Protein AF-A0A6M8PAX3-F1 (afdb_monomer_lite)

Structure (mmCIF, N/CA/C/O backbone):
data_AF-A0A6M8PAX3-F1
#
_entry.id   AF-A0A6M8PAX3-F1
#
loop_
_atom_site.group_PDB
_atom_site.id
_atom_site.type_symbol
_atom_site.label_atom_id
_atom_site.label_alt_id
_atom_site.label_comp_id
_atom_site.label_asym_id
_atom_site.label_entity_id
_atom_site.label_seq_id
_atom_site.pdbx_PDB_ins_code
_atom_site.Cartn_x
_atom_site.Cartn_y
_atom_site.Cartn_z
_atom_site.occupancy
_atom_site.B_iso_or_equiv
_atom_site.auth_seq_id
_atom_site.auth_comp_id
_atom_site.auth_asym_id
_atom_site.auth_atom_id
_atom_site.pdbx_PDB_model_num
ATOM 1 N N . LEU A 1 1 ? -4.326 -6.962 16.269 1.00 90.56 1 LEU A N 1
ATOM 2 C CA . LEU A 1 1 ? -5.643 -6.428 16.682 1.00 90.56 1 LEU A CA 1
ATOM 3 C C . LEU A 1 1 ? -6.764 -7.402 16.368 1.00 90.56 1 LEU A C 1
ATOM 5 O O . LEU A 1 1 ? -7.254 -7.993 17.308 1.00 90.56 1 LEU A O 1
ATOM 9 N N . ILE A 1 2 ? -7.065 -7.699 15.099 1.00 94.25 2 ILE A N 1
ATOM 10 C CA . ILE A 1 2 ? -8.138 -8.650 14.722 1.00 94.25 2 ILE A CA 1
ATOM 11 C C . ILE A 1 2 ? -8.037 -9.988 15.479 1.00 94.25 2 ILE A C 1
ATOM 13 O O . ILE A 1 2 ? -8.982 -10.429 16.118 1.00 94.25 2 ILE A O 1
ATOM 17 N N . ARG A 1 3 ? -6.854 -10.621 15.465 1.00 94.69 3 ARG A N 1
ATOM 18 C CA . ARG A 1 3 ? -6.620 -11.885 16.189 1.00 94.69 3 ARG A CA 1
ATOM 19 C C . ARG A 1 3 ? -6.623 -11.741 17.713 1.00 94.69 3 ARG A C 1
ATOM 21 O O . ARG A 1 3 ? -6.899 -12.718 18.388 1.00 94.69 3 ARG A O 1
ATOM 28 N N . ALA A 1 4 ? -6.299 -10.558 18.233 1.00 92.06 4 ALA A N 1
ATOM 29 C CA . ALA A 1 4 ? -6.331 -10.296 19.669 1.00 92.06 4 ALA A CA 1
ATOM 30 C C . ALA A 1 4 ? -7.778 -10.116 20.162 1.00 92.06 4 ALA A C 1
ATOM 32 O O . ALA A 1 4 ? -8.111 -10.658 21.207 1.00 92.06 4 ALA A O 1
ATOM 33 N N . GLU A 1 5 ? -8.635 -9.450 19.375 1.00 90.56 5 GLU A N 1
ATOM 34 C CA . GLU A 1 5 ? -10.076 -9.315 19.649 1.00 90.56 5 GLU A CA 1
ATOM 35 C C . GLU A 1 5 ? -10.770 -10.681 19.685 1.00 90.56 5 GLU A C 1
ATOM 37 O O . GLU A 1 5 ? -11.550 -10.971 20.579 1.00 90.56 5 GLU A O 1
ATOM 42 N N . LEU A 1 6 ? -10.433 -11.561 18.739 1.00 93.38 6 LEU A N 1
ATOM 43 C CA . LEU A 1 6 ? -11.037 -12.892 18.615 1.00 93.38 6 LEU A CA 1
ATOM 44 C C . LEU A 1 6 ? -10.369 -13.970 19.488 1.00 93.38 6 LEU A C 1
ATOM 46 O O . LEU A 1 6 ? -10.677 -15.152 19.341 1.00 93.38 6 LEU A O 1
ATOM 50 N N . GLY A 1 7 ? -9.407 -13.599 20.337 1.00 92.88 7 GLY A N 1
ATOM 51 C CA . GLY A 1 7 ? -8.602 -14.558 21.098 1.00 92.88 7 GLY A CA 1
ATOM 52 C C . GLY A 1 7 ? -9.350 -15.225 22.254 1.00 92.88 7 GLY A C 1
ATOM 53 O O . GLY A 1 7 ? -9.068 -16.376 22.571 1.00 92.88 7 GLY A O 1
ATOM 54 N N . ASN A 1 8 ? -10.302 -14.521 22.873 1.00 89.75 8 ASN A N 1
ATOM 55 C CA . ASN A 1 8 ? -11.161 -15.021 23.947 1.00 89.75 8 ASN A CA 1
ATOM 56 C C . ASN A 1 8 ? -12.547 -14.358 23.851 1.00 89.75 8 ASN A C 1
ATOM 58 O O . ASN A 1 8 ? -12.634 -13.244 23.338 1.00 89.75 8 ASN A O 1
ATOM 62 N N . PRO A 1 9 ? -13.620 -14.986 24.364 1.00 83.69 9 PRO A N 1
ATOM 63 C CA . PRO A 1 9 ? -14.931 -14.347 24.442 1.00 83.69 9 PRO A CA 1
ATOM 64 C C . PRO A 1 9 ? -14.892 -13.063 25.286 1.00 83.69 9 PRO A C 1
ATOM 66 O O . PRO A 1 9 ? -14.319 -13.052 26.375 1.00 83.69 9 PRO A O 1
ATOM 69 N N . GLY A 1 10 ? -15.527 -12.000 24.793 1.00 83.94 10 GLY A N 1
ATOM 70 C CA . GLY A 1 10 ? -15.502 -10.656 25.379 1.00 83.94 10 GLY A CA 1
ATOM 71 C C . GLY A 1 10 ? -15.282 -9.597 24.296 1.00 83.94 10 GLY A C 1
ATOM 72 O O . GLY A 1 10 ? -15.174 -9.939 23.124 1.00 83.94 10 GLY A O 1
ATOM 73 N N . GLN A 1 11 ? -15.232 -8.322 24.680 1.00 82.19 11 GLN A N 1
ATOM 74 C CA . GLN A 1 11 ? -14.875 -7.221 23.780 1.00 82.19 11 GLN A CA 1
ATOM 75 C C . GLN A 1 11 ? -13.599 -6.552 24.292 1.00 82.19 11 GLN A C 1
ATOM 77 O O . GLN A 1 11 ? -13.556 -6.112 25.442 1.00 82.19 11 GLN A O 1
ATOM 82 N N . LEU A 1 12 ? -12.564 -6.491 23.452 1.00 85.31 12 LEU A N 1
ATOM 83 C CA . LEU A 1 12 ? -11.288 -5.837 23.764 1.00 85.31 12 LEU A CA 1
ATOM 84 C C . LEU A 1 12 ? -11.224 -4.432 23.139 1.00 85.31 12 LEU A C 1
ATOM 86 O O . LEU A 1 12 ? -10.638 -3.531 23.737 1.00 85.31 12 LEU A O 1
ATOM 90 N N . ILE A 1 13 ? -11.878 -4.222 21.991 1.00 88.88 13 ILE A N 1
ATOM 91 C CA . ILE A 1 13 ? -12.050 -2.915 21.329 1.00 88.88 13 ILE A CA 1
ATOM 92 C C . ILE A 1 13 ? -13.346 -2.216 21.777 1.00 88.88 13 ILE A C 1
ATOM 94 O O . ILE A 1 13 ? -13.361 -0.995 21.903 1.00 88.88 13 ILE A O 1
ATOM 98 N N . GLY A 1 14 ? -14.426 -2.965 22.035 1.00 84.94 14 GLY A N 1
ATOM 99 C CA . GLY A 1 14 ? -15.706 -2.416 22.520 1.00 84.94 14 GLY A CA 1
ATOM 100 C C . GLY A 1 14 ? -16.538 -1.642 21.485 1.00 84.94 14 GLY A C 1
ATOM 101 O O . GLY A 1 14 ? -17.622 -1.173 21.819 1.00 84.94 14 GLY A O 1
ATOM 102 N N . ASP A 1 15 ? -16.056 -1.526 20.244 1.00 92.50 15 ASP A N 1
ATOM 103 C CA . ASP A 1 15 ? -16.735 -0.871 19.121 1.00 92.50 15 ASP A CA 1
ATOM 104 C C . ASP A 1 15 ? -16.607 -1.719 17.840 1.00 92.50 15 ASP A C 1
ATOM 106 O 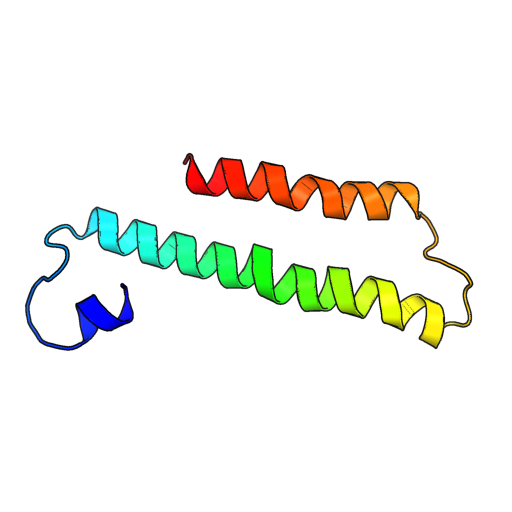O . ASP A 1 15 ? -15.518 -1.896 17.276 1.00 92.50 15 ASP A O 1
ATOM 110 N N . ASP A 1 16 ? -17.746 -2.227 17.367 1.00 91.44 16 ASP A N 1
ATOM 111 C CA . ASP A 1 16 ? -17.842 -3.083 16.183 1.00 91.44 16 ASP A CA 1
ATOM 112 C C . ASP A 1 16 ? -17.514 -2.330 14.881 1.00 91.44 16 ASP A C 1
ATOM 114 O O . ASP A 1 16 ? -17.005 -2.929 13.926 1.00 91.44 16 ASP A O 1
ATOM 118 N N . GLN A 1 17 ? -17.764 -1.018 14.815 1.00 94.75 17 GLN A N 1
ATOM 119 C CA . GLN A 1 17 ? -17.426 -0.212 13.641 1.00 94.75 17 GLN A CA 1
ATOM 120 C C . GLN A 1 17 ? -15.908 -0.122 13.482 1.00 94.75 17 GLN A C 1
ATOM 122 O O . GLN A 1 17 ? -15.389 -0.353 12.388 1.00 94.75 17 GLN A O 1
ATOM 127 N N . ILE A 1 18 ? -15.186 0.143 14.573 1.00 94.56 18 ILE A N 1
ATOM 128 C CA . ILE A 1 18 ? -13.718 0.190 14.570 1.00 94.56 18 ILE A CA 1
ATOM 129 C C . ILE A 1 18 ? -13.140 -1.174 14.181 1.00 94.56 18 ILE A C 1
ATOM 131 O O . ILE A 1 18 ? -12.223 -1.242 13.357 1.00 94.56 18 ILE A O 1
ATOM 135 N N . TYR A 1 19 ? -13.693 -2.268 14.714 1.00 95.12 19 TYR A N 1
ATOM 136 C CA . TYR A 1 19 ? -13.275 -3.617 14.331 1.00 95.12 19 TYR A CA 1
ATOM 137 C C . TYR A 1 19 ? -13.429 -3.858 12.820 1.00 95.12 19 TYR A C 1
ATOM 139 O O . TYR A 1 19 ? -12.474 -4.284 12.162 1.00 95.12 19 TYR A O 1
ATOM 147 N N . ASN A 1 20 ? -14.588 -3.520 12.248 1.00 95.75 20 ASN A N 1
ATOM 148 C CA . ASN A 1 20 ? -14.850 -3.692 10.818 1.00 95.75 20 ASN A CA 1
ATOM 149 C C . ASN A 1 20 ? -13.934 -2.822 9.943 1.00 95.75 20 ASN A C 1
ATOM 151 O O . ASN A 1 20 ? -13.425 -3.307 8.926 1.00 95.75 20 ASN A O 1
ATOM 155 N N . THR A 1 21 ? -13.651 -1.581 10.351 1.00 95.94 21 THR A N 1
ATOM 156 C CA . THR A 1 21 ? -12.684 -0.713 9.661 1.00 95.94 21 THR A CA 1
ATOM 157 C C . THR A 1 21 ? -11.287 -1.335 9.664 1.00 95.94 21 THR A C 1
ATOM 159 O O . THR A 1 21 ? -10.653 -1.419 8.613 1.00 95.94 21 THR A O 1
ATOM 162 N N . ILE A 1 22 ? -10.820 -1.860 10.804 1.00 96.12 22 ILE A N 1
ATOM 163 C CA . ILE A 1 22 ? -9.504 -2.513 10.909 1.00 96.12 22 ILE A CA 1
ATOM 164 C C . ILE A 1 22 ? -9.433 -3.773 10.036 1.00 96.12 22 ILE A C 1
ATOM 166 O O . ILE A 1 22 ? -8.426 -3.990 9.357 1.00 96.12 22 ILE A O 1
ATOM 170 N N . VAL A 1 23 ? -10.475 -4.610 10.036 1.00 97.25 23 VAL A N 1
ATOM 171 C CA . VAL A 1 23 ? -10.538 -5.822 9.197 1.00 97.25 23 VAL A CA 1
ATOM 172 C C . VAL A 1 23 ? -10.471 -5.462 7.716 1.00 97.25 23 VAL A C 1
ATOM 174 O O . VAL A 1 23 ? -9.702 -6.063 6.962 1.00 97.25 23 VAL A O 1
ATOM 177 N N . THR A 1 24 ? -11.231 -4.451 7.312 1.00 97.06 24 THR A N 1
ATOM 178 C CA . THR A 1 24 ? -11.294 -4.005 5.920 1.00 97.06 24 THR A CA 1
ATOM 179 C C . THR A 1 24 ? -9.968 -3.380 5.479 1.00 97.06 24 THR A C 1
ATOM 181 O O . THR A 1 24 ? -9.426 -3.756 4.438 1.00 97.06 24 THR A O 1
ATOM 184 N N . ALA A 1 25 ? -9.377 -2.509 6.303 1.00 97.12 25 ALA A N 1
ATOM 185 C CA . ALA A 1 25 ? -8.063 -1.924 6.046 1.00 97.12 25 ALA A CA 1
ATOM 186 C C . ALA A 1 25 ? -6.966 -2.997 5.965 1.00 97.12 25 ALA A C 1
ATOM 188 O O . ALA A 1 25 ? -6.123 -2.953 5.070 1.00 97.12 25 ALA A O 1
ATOM 189 N N . HIS A 1 26 ? -6.998 -4.007 6.843 1.00 97.75 26 HIS A N 1
ATOM 190 C CA . HIS A 1 26 ? -6.073 -5.138 6.783 1.00 97.75 26 HIS A CA 1
ATOM 191 C C . HIS A 1 26 ? -6.174 -5.880 5.446 1.00 97.75 26 HIS A C 1
ATOM 193 O O . HIS A 1 26 ? -5.150 -6.127 4.810 1.00 97.75 26 HIS A O 1
ATOM 199 N N . ALA A 1 27 ? -7.388 -6.197 4.991 1.00 97.88 27 ALA A N 1
ATOM 200 C CA . ALA A 1 27 ? -7.590 -6.874 3.714 1.00 97.88 27 ALA A CA 1
ATOM 201 C C . ALA A 1 27 ? -7.073 -6.035 2.532 1.00 97.88 27 ALA A C 1
ATOM 203 O O . ALA A 1 27 ? -6.330 -6.552 1.692 1.00 97.88 27 ALA A O 1
ATOM 204 N N . PHE A 1 28 ? -7.400 -4.739 2.494 1.00 98.06 28 PHE A N 1
ATOM 205 C CA . PHE A 1 28 ? -6.931 -3.845 1.434 1.00 98.06 28 PHE A CA 1
ATOM 206 C C . PHE A 1 28 ? -5.407 -3.716 1.412 1.00 98.06 28 PHE A C 1
ATOM 208 O O . PHE A 1 28 ? -4.804 -3.853 0.348 1.00 98.06 28 PHE A O 1
ATOM 215 N N . ILE A 1 29 ? -4.768 -3.528 2.569 1.00 97.88 29 ILE A N 1
ATOM 216 C CA . ILE A 1 29 ? -3.306 -3.432 2.663 1.00 97.88 29 ILE A CA 1
ATOM 217 C C . ILE A 1 29 ? -2.646 -4.734 2.200 1.00 97.88 29 ILE A C 1
ATOM 219 O O . ILE A 1 29 ? -1.732 -4.701 1.375 1.00 97.88 29 ILE A O 1
ATOM 223 N N . MET A 1 30 ? -3.116 -5.891 2.672 1.00 98.19 30 MET A N 1
ATOM 224 C CA . MET A 1 30 ? -2.506 -7.177 2.319 1.00 98.19 30 MET A CA 1
ATOM 225 C C . MET A 1 30 ? -2.604 -7.474 0.819 1.00 98.19 30 MET A C 1
ATOM 227 O O . MET A 1 30 ? -1.636 -7.931 0.216 1.00 98.19 30 MET A O 1
ATOM 231 N N . ILE A 1 31 ? -3.743 -7.196 0.187 1.00 97.44 31 ILE A N 1
ATOM 232 C CA . ILE A 1 31 ? -3.933 -7.506 -1.235 1.00 97.44 31 ILE A CA 1
ATOM 233 C C . ILE A 1 31 ? -3.262 -6.445 -2.116 1.00 97.44 31 ILE A C 1
ATOM 235 O O . ILE A 1 31 ? -2.409 -6.776 -2.945 1.00 97.44 31 ILE A O 1
ATOM 239 N N . PHE A 1 32 ? -3.617 -5.172 -1.927 1.00 97.56 32 PHE A N 1
ATOM 240 C CA . PHE A 1 32 ? -3.240 -4.089 -2.840 1.00 97.56 32 PHE A CA 1
ATOM 241 C C . PHE A 1 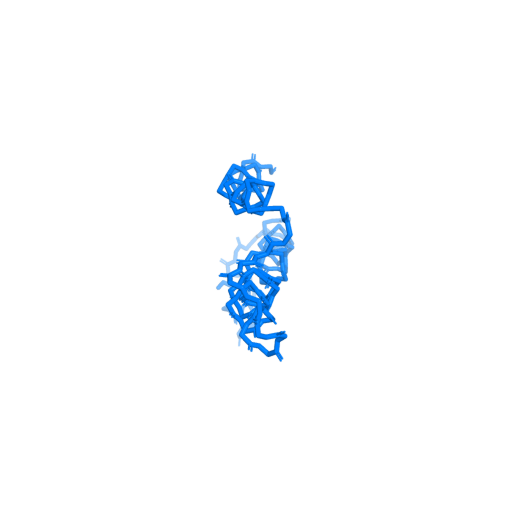32 ? -1.874 -3.475 -2.561 1.00 97.56 32 PHE A C 1
ATOM 243 O O . PHE A 1 32 ? -1.250 -2.976 -3.493 1.00 97.56 32 PHE A O 1
ATOM 250 N N . PHE A 1 33 ? -1.385 -3.544 -1.324 1.00 97.00 33 PHE A N 1
ATOM 251 C CA . PHE A 1 33 ? -0.127 -2.906 -0.929 1.00 97.00 33 PHE A CA 1
ATOM 252 C C . PHE A 1 33 ? 0.981 -3.899 -0.554 1.00 97.00 33 PHE A C 1
ATOM 254 O O . PHE A 1 33 ? 2.131 -3.492 -0.418 1.00 97.00 33 PHE A O 1
ATOM 261 N N . MET A 1 34 ? 0.673 -5.196 -0.448 1.00 96.44 34 MET A N 1
ATOM 262 C CA . MET A 1 34 ? 1.660 -6.240 -0.162 1.00 96.44 34 MET A CA 1
ATOM 263 C C . MET A 1 34 ? 1.737 -7.281 -1.285 1.00 96.44 34 MET A C 1
ATOM 265 O O . MET A 1 34 ? 2.731 -7.308 -2.008 1.00 96.44 34 MET A O 1
ATOM 269 N N . VAL A 1 35 ? 0.694 -8.088 -1.506 1.00 98.12 35 VAL A N 1
ATOM 270 C CA . VAL A 1 35 ? 0.734 -9.182 -2.498 1.00 98.12 35 VAL A CA 1
ATOM 271 C C . VAL A 1 35 ? 0.942 -8.661 -3.922 1.00 98.12 35 VAL A C 1
ATOM 273 O O . VAL A 1 35 ? 1.875 -9.098 -4.598 1.00 98.12 35 VAL A O 1
ATOM 276 N N . MET A 1 36 ? 0.115 -7.721 -4.391 1.00 97.62 36 MET A N 1
ATOM 277 C CA . MET A 1 36 ? 0.239 -7.206 -5.761 1.00 97.62 36 MET A CA 1
ATOM 278 C C . MET A 1 36 ? 1.556 -6.456 -6.011 1.00 97.62 36 MET A C 1
ATOM 280 O O . MET A 1 36 ? 2.222 -6.776 -7.001 1.00 97.62 36 MET A O 1
ATOM 284 N N . PRO A 1 37 ? 2.008 -5.532 -5.141 1.00 96.88 37 PRO A N 1
ATOM 285 C CA . PRO A 1 37 ? 3.282 -4.853 -5.348 1.00 96.88 37 PRO A CA 1
ATOM 286 C C . PRO A 1 37 ? 4.479 -5.794 -5.307 1.00 96.88 37 PRO A C 1
ATOM 288 O O . PRO A 1 37 ? 5.403 -5.599 -6.085 1.00 96.88 37 PRO A O 1
ATOM 291 N N . ILE A 1 38 ? 4.475 -6.835 -4.470 1.00 98.12 38 ILE A N 1
ATOM 292 C CA . ILE A 1 38 ? 5.579 -7.805 -4.435 1.00 98.12 38 ILE A CA 1
ATOM 293 C C . ILE A 1 38 ? 5.594 -8.649 -5.712 1.00 98.12 38 ILE A C 1
ATOM 295 O O . ILE A 1 38 ? 6.629 -8.749 -6.371 1.00 98.12 38 ILE A O 1
ATOM 299 N N . MET A 1 39 ? 4.456 -9.244 -6.079 1.00 97.44 39 MET A N 1
ATOM 300 C CA . MET A 1 39 ? 4.393 -10.195 -7.192 1.00 97.44 39 MET A CA 1
ATOM 301 C C . MET A 1 39 ? 4.504 -9.507 -8.555 1.00 97.44 39 MET A C 1
ATOM 303 O O . MET A 1 39 ? 5.289 -9.931 -9.399 1.00 97.44 39 MET A O 1
ATOM 307 N N . ILE A 1 40 ? 3.737 -8.440 -8.779 1.00 95.94 40 ILE A N 1
ATOM 308 C CA . ILE A 1 40 ? 3.671 -7.751 -10.075 1.00 95.94 40 ILE A CA 1
ATOM 309 C C . ILE A 1 40 ? 4.713 -6.633 -10.126 1.00 95.94 40 ILE A C 1
ATOM 311 O O . ILE A 1 40 ? 5.475 -6.533 -11.085 1.00 95.94 40 ILE A O 1
ATOM 315 N N . GLY A 1 41 ? 4.771 -5.810 -9.079 1.00 94.44 41 GLY A N 1
ATOM 316 C CA . GLY A 1 41 ? 5.675 -4.662 -9.021 1.00 94.44 41 GLY A CA 1
ATOM 317 C C . GLY A 1 41 ? 7.142 -5.048 -8.819 1.00 94.44 41 GLY A C 1
ATOM 318 O O . GLY A 1 41 ? 7.997 -4.524 -9.520 1.00 94.44 41 GLY A O 1
ATOM 319 N N . GLY A 1 42 ? 7.445 -5.953 -7.889 1.00 95.50 42 GLY A N 1
ATOM 320 C CA . GLY A 1 42 ? 8.804 -6.389 -7.572 1.00 95.50 42 GLY A CA 1
ATOM 321 C C . GLY A 1 42 ? 9.284 -7.478 -8.523 1.00 95.50 42 GLY A C 1
ATOM 322 O O . GLY A 1 42 ? 10.125 -7.236 -9.388 1.00 95.50 42 GLY A O 1
ATOM 323 N N . PHE A 1 43 ? 8.728 -8.684 -8.382 1.00 97.62 43 PHE A N 1
ATOM 324 C CA . PHE A 1 43 ? 9.140 -9.833 -9.189 1.00 97.62 43 PHE A CA 1
ATOM 325 C C . PHE A 1 43 ? 8.822 -9.653 -10.672 1.00 97.62 43 PHE A C 1
ATOM 327 O O . PHE A 1 43 ? 9.678 -9.949 -11.498 1.00 97.62 43 PHE A O 1
ATOM 334 N N . GLY A 1 44 ? 7.637 -9.146 -11.020 1.00 96.50 44 GLY A N 1
ATOM 335 C CA . GLY A 1 44 ? 7.254 -8.915 -12.413 1.00 96.50 44 GLY A CA 1
ATOM 336 C C . GLY A 1 44 ? 8.211 -7.966 -13.137 1.00 96.50 44 GLY A C 1
ATOM 337 O O . GLY A 1 44 ? 8.784 -8.346 -14.155 1.00 96.50 44 GLY A O 1
ATOM 338 N N . ASN A 1 45 ? 8.461 -6.772 -12.589 1.00 96.50 45 ASN A N 1
ATOM 339 C CA . ASN A 1 45 ? 9.375 -5.812 -13.222 1.00 96.50 45 ASN A CA 1
ATOM 340 C C . ASN A 1 45 ? 10.829 -6.284 -13.280 1.00 96.50 45 ASN A C 1
ATOM 342 O O . ASN A 1 45 ? 11.558 -5.870 -14.177 1.00 96.50 45 ASN A O 1
ATOM 346 N N . TRP A 1 46 ? 11.262 -7.128 -12.341 1.00 95.94 46 TRP A N 1
ATOM 347 C CA . TRP A 1 46 ? 12.633 -7.624 -12.333 1.00 95.94 46 TRP A CA 1
ATOM 348 C C . TRP A 1 46 ? 12.830 -8.840 -13.243 1.00 95.94 46 TRP A C 1
ATOM 350 O O . TRP A 1 46 ? 13.731 -8.854 -14.077 1.00 95.94 46 TRP A O 1
ATOM 360 N N . LEU A 1 47 ? 11.992 -9.869 -13.099 1.00 97.38 47 LEU A N 1
ATOM 361 C CA . LEU A 1 47 ? 12.198 -11.161 -13.750 1.00 97.38 47 LEU A CA 1
ATOM 362 C C . LEU A 1 47 ? 11.704 -11.188 -15.197 1.00 97.38 47 LEU A C 1
ATOM 364 O O . LEU A 1 47 ? 12.315 -11.870 -16.016 1.00 97.38 47 LEU A O 1
ATOM 368 N N . VAL A 1 48 ? 10.633 -10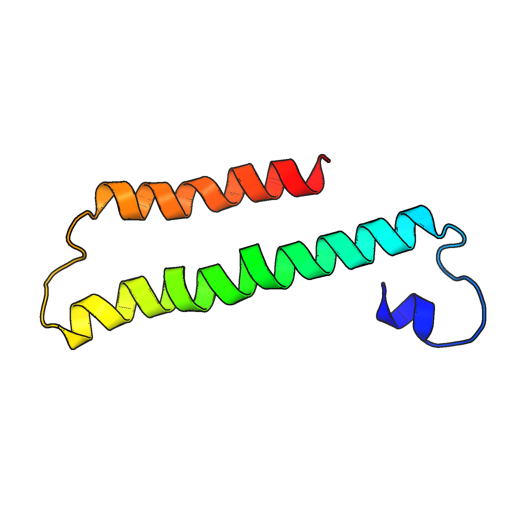.463 -15.541 1.00 96.81 48 VAL A N 1
ATOM 369 C CA . VAL A 1 48 ? 10.045 -10.539 -16.890 1.00 96.81 48 VAL A CA 1
ATOM 370 C C . VAL A 1 48 ? 11.013 -10.051 -17.979 1.00 96.81 48 VAL A C 1
ATOM 372 O O . VAL A 1 48 ? 11.210 -10.801 -18.938 1.00 96.81 48 VAL A O 1
ATOM 375 N N . PRO A 1 49 ? 11.680 -8.881 -17.864 1.00 96.44 49 PRO A N 1
ATOM 376 C CA . PRO A 1 49 ? 12.677 -8.466 -18.856 1.00 96.44 49 PRO A CA 1
ATOM 377 C C . PRO A 1 49 ? 13.822 -9.472 -18.993 1.00 96.44 49 PRO A C 1
ATOM 379 O O . PRO A 1 49 ? 14.218 -9.803 -20.109 1.00 96.44 49 PRO A O 1
ATOM 382 N N . LEU A 1 50 ? 14.292 -10.024 -17.868 1.00 96.50 50 LEU A N 1
ATOM 383 C CA . LEU A 1 50 ? 15.372 -11.011 -17.844 1.00 96.50 50 LEU A CA 1
ATOM 384 C C . LEU A 1 50 ? 14.981 -12.313 -18.552 1.00 96.50 50 LEU A C 1
ATOM 386 O O . LEU A 1 50 ? 15.757 -12.825 -19.355 1.00 96.50 50 LEU A O 1
ATOM 390 N N . MET A 1 51 ? 13.774 -12.827 -18.300 1.00 97.19 51 MET A N 1
ATOM 391 C CA . MET A 1 51 ? 13.252 -14.032 -18.959 1.00 97.19 51 MET A CA 1
ATOM 392 C C . MET A 1 51 ? 13.080 -13.843 -20.473 1.00 97.19 51 MET A C 1
ATOM 394 O O . MET A 1 51 ? 13.194 -14.809 -21.224 1.00 97.19 51 MET A O 1
ATOM 398 N N . LEU A 1 52 ? 12.823 -12.612 -20.922 1.00 96.81 52 LEU A N 1
ATOM 399 C CA . LEU A 1 52 ? 12.668 -12.260 -22.336 1.00 96.81 52 LEU A CA 1
ATOM 400 C C . LEU A 1 52 ? 13.980 -11.812 -23.006 1.00 96.81 52 LEU A C 1
ATOM 402 O O . LEU A 1 52 ? 13.982 -11.546 -24.207 1.00 96.81 52 LEU A O 1
ATOM 406 N N . GLY A 1 53 ? 15.087 -11.708 -22.260 1.00 96.12 53 GLY A N 1
ATOM 407 C CA . GLY A 1 53 ? 16.363 -11.185 -22.765 1.00 96.12 53 GLY A CA 1
ATOM 408 C C . GLY A 1 53 ? 16.316 -9.702 -23.155 1.00 96.12 53 GLY A C 1
ATOM 409 O O . GLY A 1 53 ? 17.154 -9.241 -23.931 1.00 96.12 53 GLY A O 1
ATOM 410 N N . ALA A 1 54 ? 15.331 -8.958 -22.650 1.00 96.75 54 ALA A N 1
ATOM 411 C CA . ALA A 1 54 ? 15.162 -7.540 -22.923 1.00 96.75 54 ALA A CA 1
ATOM 412 C C . ALA A 1 54 ? 15.975 -6.694 -21.927 1.00 96.75 54 ALA A C 1
ATOM 414 O O . ALA A 1 54 ? 16.065 -7.047 -20.750 1.00 96.75 54 ALA A O 1
ATOM 415 N N . PRO A 1 55 ? 16.544 -5.555 -22.364 1.00 93.25 55 PRO A N 1
ATOM 416 C CA . PRO A 1 55 ? 17.308 -4.682 -21.477 1.00 93.25 55 PRO A CA 1
ATOM 417 C C . PRO A 1 55 ? 16.438 -3.966 -20.430 1.00 93.25 55 PRO A C 1
ATOM 419 O O . PRO A 1 55 ? 16.948 -3.625 -19.369 1.00 93.25 55 PRO A O 1
ATOM 422 N N . ASP A 1 56 ? 15.155 -3.720 -20.721 1.00 93.00 56 ASP A N 1
ATOM 423 C CA . ASP A 1 56 ? 14.204 -3.056 -19.819 1.00 93.00 56 ASP A CA 1
ATOM 424 C C . ASP A 1 56 ? 12.746 -3.317 -20.269 1.00 93.00 56 ASP A C 1
ATOM 426 O O . ASP A 1 56 ? 12.496 -3.909 -21.325 1.00 93.00 56 ASP A O 1
ATOM 430 N N . MET A 1 57 ? 11.773 -2.852 -19.484 1.00 96.44 57 MET A N 1
ATOM 431 C CA . MET A 1 57 ? 10.349 -2.813 -19.825 1.00 96.44 57 MET A CA 1
ATOM 432 C C . MET A 1 57 ? 10.076 -1.856 -20.998 1.00 96.44 57 MET A C 1
ATOM 434 O O . MET A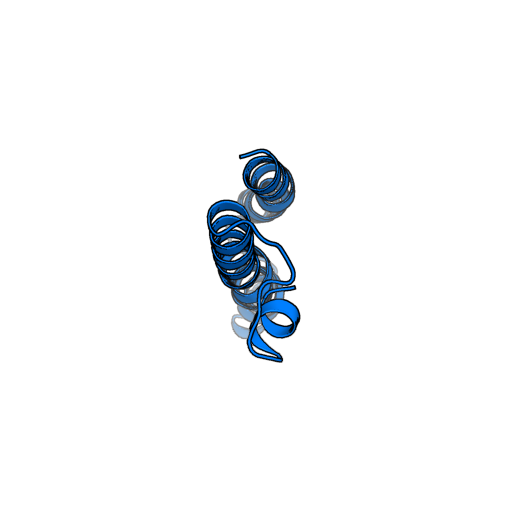 1 57 ? 10.712 -0.816 -21.130 1.00 96.44 57 MET A O 1
ATOM 438 N N . ALA A 1 58 ? 9.059 -2.143 -21.819 1.00 94.19 58 ALA A N 1
ATOM 439 C CA . ALA A 1 58 ? 8.737 -1.334 -23.006 1.00 94.19 58 ALA A CA 1
ATOM 440 C C . ALA A 1 58 ? 8.426 0.149 -22.699 1.00 94.19 58 ALA A C 1
ATOM 442 O O . ALA A 1 58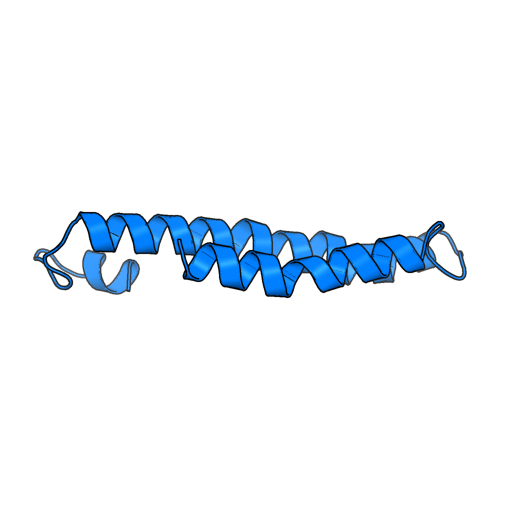 ? 8.682 1.026 -23.523 1.00 94.19 58 ALA A O 1
ATOM 443 N N . PHE A 1 59 ? 7.898 0.444 -21.504 1.00 95.94 59 PHE A N 1
ATOM 444 C CA . PHE A 1 59 ? 7.563 1.801 -21.064 1.00 95.94 59 PHE A CA 1
ATOM 445 C C . PHE A 1 59 ? 8.131 2.121 -19.667 1.00 95.94 59 PHE A C 1
ATOM 447 O O . PHE A 1 59 ? 7.371 2.208 -18.696 1.00 95.94 59 PHE A O 1
ATOM 454 N N . PRO A 1 60 ? 9.449 2.366 -19.534 1.00 94.00 60 PRO A N 1
ATOM 455 C CA . PRO A 1 60 ? 10.104 2.490 -18.226 1.00 94.00 60 PRO A CA 1
ATOM 456 C C . PRO A 1 60 ? 9.571 3.651 -17.375 1.00 94.00 60 PRO A C 1
ATOM 458 O O . PRO A 1 60 ? 9.426 3.544 -16.159 1.00 94.00 60 PRO A O 1
ATOM 461 N N . ARG A 1 61 ? 9.214 4.777 -18.011 1.00 96.94 61 ARG A N 1
ATOM 462 C CA . ARG A 1 61 ? 8.716 5.970 -17.302 1.00 96.94 61 ARG A CA 1
ATOM 463 C C . ARG A 1 61 ? 7.315 5.778 -16.730 1.00 96.94 61 ARG A C 1
ATOM 465 O O . ARG A 1 61 ? 7.067 6.191 -15.601 1.00 96.94 61 ARG A O 1
ATOM 472 N N . MET A 1 62 ? 6.418 5.140 -17.484 1.00 96.88 62 MET A N 1
ATOM 473 C CA . MET A 1 62 ? 5.080 4.807 -16.983 1.00 96.88 62 MET A CA 1
ATOM 474 C C . MET A 1 62 ? 5.163 3.757 -15.872 1.00 96.88 62 MET A C 1
ATOM 476 O O . MET A 1 62 ? 4.450 3.860 -14.878 1.00 96.88 62 MET A O 1
ATOM 480 N N . ASN A 1 63 ? 6.092 2.804 -15.987 1.00 96.62 63 ASN A N 1
ATOM 481 C CA . ASN A 1 63 ? 6.356 1.840 -14.925 1.00 96.62 63 ASN A CA 1
ATOM 482 C C . ASN A 1 63 ? 6.814 2.525 -13.625 1.00 96.62 63 ASN A C 1
ATOM 484 O O . ASN A 1 63 ? 6.268 2.249 -12.560 1.00 96.62 63 ASN A O 1
ATOM 488 N N . ASN A 1 64 ? 7.729 3.495 -13.707 1.00 96.62 64 ASN A N 1
ATOM 489 C CA . ASN A 1 64 ? 8.143 4.273 -12.538 1.00 96.62 64 ASN A CA 1
ATOM 490 C C . ASN A 1 64 ? 6.966 5.051 -11.915 1.00 96.62 64 ASN A C 1
ATOM 492 O O . ASN A 1 64 ? 6.806 5.050 -10.698 1.00 96.62 64 ASN A O 1
ATOM 496 N N . MET A 1 65 ? 6.099 5.666 -12.731 1.00 97.50 65 MET A N 1
ATOM 497 C CA . MET A 1 65 ? 4.882 6.319 -12.222 1.00 97.50 65 MET A CA 1
ATOM 498 C C . MET A 1 65 ? 3.976 5.339 -11.465 1.00 97.50 65 MET A C 1
ATOM 500 O O . MET A 1 65 ? 3.440 5.707 -10.423 1.00 97.50 65 MET A O 1
ATOM 504 N N . SER A 1 66 ? 3.841 4.097 -11.946 1.00 94.38 66 SER A N 1
ATOM 505 C CA . SER A 1 66 ? 3.028 3.072 -11.275 1.00 94.38 66 SER A CA 1
ATOM 506 C C . SER A 1 66 ? 3.497 2.808 -9.839 1.00 94.38 66 SER A C 1
ATOM 508 O O . SER A 1 66 ? 2.674 2.719 -8.931 1.00 94.38 66 SER A O 1
ATOM 510 N N . PHE A 1 67 ? 4.814 2.794 -9.609 1.00 96.62 67 PHE A N 1
ATOM 511 C CA . PHE A 1 67 ? 5.392 2.665 -8.273 1.00 96.62 67 PHE A CA 1
ATOM 512 C C . PHE A 1 67 ? 5.111 3.900 -7.407 1.00 96.62 67 PHE A C 1
ATOM 514 O O . PHE A 1 67 ? 4.675 3.776 -6.263 1.00 96.62 67 PHE A O 1
ATOM 521 N N . TRP A 1 68 ? 5.300 5.102 -7.957 1.00 97.56 68 TRP A N 1
ATOM 522 C CA . TRP A 1 68 ? 5.121 6.358 -7.217 1.00 97.56 68 TRP A CA 1
ATOM 523 C C . TRP A 1 68 ? 3.674 6.676 -6.839 1.00 97.56 68 TRP A C 1
ATOM 525 O O . TRP A 1 68 ? 3.448 7.518 -5.972 1.00 97.56 68 TRP A O 1
ATOM 535 N N . LEU A 1 69 ? 2.695 6.000 -7.436 1.00 97.38 69 LEU A N 1
ATOM 536 C CA . LEU A 1 69 ? 1.294 6.116 -7.035 1.00 97.38 69 LEU A CA 1
ATOM 537 C C . LEU A 1 69 ? 0.945 5.265 -5.801 1.00 97.38 69 LEU A C 1
ATOM 539 O O . LEU A 1 69 ? -0.093 5.505 -5.176 1.00 97.38 69 LEU A O 1
ATOM 543 N N . LEU A 1 70 ? 1.801 4.319 -5.393 1.00 96.50 70 LEU A N 1
ATOM 544 C CA . LEU A 1 70 ? 1.554 3.488 -4.208 1.00 96.50 70 LEU A CA 1
ATOM 545 C C . LEU A 1 70 ? 1.586 4.297 -2.894 1.00 96.50 70 LEU A C 1
ATOM 547 O O . LEU A 1 70 ? 0.651 4.163 -2.107 1.00 96.50 70 LEU A O 1
ATOM 551 N N . PRO A 1 71 ? 2.566 5.183 -2.624 1.00 96.19 71 PRO A N 1
ATOM 552 C CA . PRO A 1 71 ? 2.573 5.934 -1.367 1.00 96.19 71 PRO A CA 1
ATOM 553 C C . PRO A 1 71 ? 1.381 6.900 -1.202 1.00 96.19 71 PRO A C 1
ATOM 555 O O . PRO A 1 71 ? 0.737 6.842 -0.154 1.00 96.19 71 PRO A O 1
ATOM 558 N N . PRO A 1 72 ? 1.001 7.732 -2.198 1.00 97.31 72 PRO A N 1
ATOM 559 C CA . PRO A 1 72 ? -0.172 8.599 -2.075 1.00 97.31 72 PRO A CA 1
ATOM 560 C C . PRO A 1 72 ? -1.480 7.818 -1.892 1.00 97.31 72 PRO A C 1
ATOM 562 O O . PRO A 1 72 ? -2.312 8.197 -1.070 1.00 97.31 72 PRO A O 1
ATOM 565 N N . SER A 1 73 ? -1.661 6.695 -2.594 1.00 96.62 73 SER A N 1
ATOM 566 C CA . SER A 1 73 ? -2.867 5.869 -2.430 1.00 96.62 73 SER A CA 1
ATOM 567 C C . SER A 1 73 ? -2.950 5.213 -1.049 1.00 96.62 73 SER A C 1
ATOM 569 O O . SER A 1 73 ? -4.037 5.162 -0.474 1.00 96.62 73 SER A O 1
ATOM 571 N N . LEU A 1 74 ? -1.818 4.804 -0.465 1.00 96.75 74 LEU A N 1
ATOM 572 C CA . LEU A 1 74 ? -1.778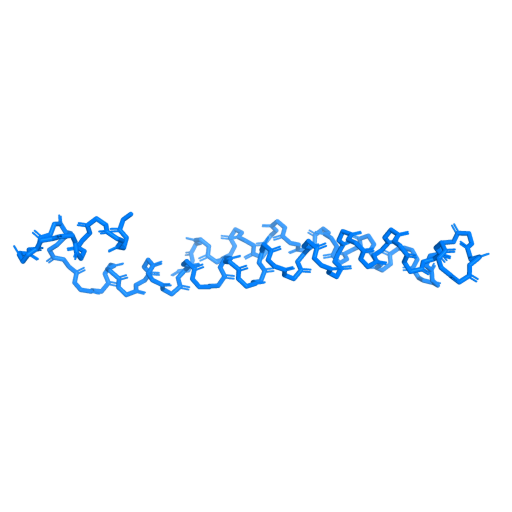 4.322 0.917 1.00 96.75 74 LEU A CA 1
ATOM 573 C C . LEU A 1 74 ? -2.162 5.428 1.909 1.00 96.75 74 LEU A C 1
ATOM 575 O O . LEU A 1 74 ? -2.930 5.177 2.835 1.00 96.75 74 LEU A O 1
ATOM 579 N N . THR A 1 75 ? -1.667 6.655 1.711 1.00 96.31 75 THR A N 1
ATOM 580 C CA . THR A 1 75 ? -2.045 7.779 2.585 1.00 96.31 75 THR A CA 1
ATOM 581 C C . THR A 1 75 ? -3.536 8.085 2.512 1.00 96.31 75 THR A C 1
ATOM 583 O O . THR A 1 75 ? -4.153 8.312 3.549 1.00 96.31 75 THR A O 1
ATOM 586 N N . LEU A 1 76 ? -4.130 8.006 1.316 1.00 97.00 76 LEU A N 1
ATOM 587 C CA . LEU A 1 76 ? -5.566 8.193 1.136 1.00 97.00 76 LEU A CA 1
ATOM 588 C C . LEU A 1 76 ? -6.373 7.108 1.858 1.00 97.00 76 LEU A C 1
ATOM 590 O O . LEU A 1 76 ? -7.317 7.454 2.562 1.00 97.00 76 LEU A O 1
ATOM 594 N N . LEU A 1 77 ? -5.964 5.835 1.757 1.00 95.88 77 LEU A N 1
ATOM 595 C CA . LEU A 1 77 ? -6.613 4.712 2.451 1.00 95.88 77 LEU A CA 1
ATOM 596 C C . LEU A 1 77 ? -6.591 4.867 3.977 1.00 95.88 77 LEU A C 1
ATOM 598 O O . LEU A 1 77 ? -7.536 4.480 4.649 1.00 95.88 77 LEU A O 1
ATOM 602 N N . ILE A 1 78 ? -5.500 5.394 4.536 1.00 94.31 78 ILE A N 1
ATOM 603 C CA . ILE A 1 78 ? -5.382 5.586 5.989 1.00 94.31 78 ILE A CA 1
ATOM 604 C C . ILE A 1 78 ? -6.191 6.810 6.451 1.00 94.31 78 ILE A C 1
ATOM 606 O O . ILE A 1 78 ? -6.629 6.855 7.597 1.00 94.31 78 ILE A O 1
ATOM 610 N N . SER A 1 79 ? -6.377 7.805 5.579 1.00 95.06 79 SER A N 1
ATOM 611 C CA . SER A 1 79 ? -7.138 9.021 5.891 1.00 95.06 79 SER A CA 1
ATOM 612 C C . SER A 1 79 ? -8.659 8.883 5.756 1.00 95.06 79 SER A C 1
ATOM 614 O O . SER A 1 79 ? -9.371 9.767 6.230 1.00 95.06 79 SER A O 1
ATOM 616 N N . SER A 1 80 ? -9.140 7.832 5.080 1.00 87.31 80 SER A N 1
ATOM 617 C CA . SER A 1 80 ? -10.563 7.562 4.824 1.00 87.31 80 SER A CA 1
ATOM 618 C C . SER A 1 80 ? -11.202 6.736 5.930 1.00 87.31 80 SER A C 1
ATOM 620 O O . SER A 1 80 ? -12.319 7.100 6.353 1.00 87.31 80 SER A O 1
#

Sequence (80 aa):
LIRAELGNPGQLIGDDQIYNTIVTAHAFIMIFFMVMPIMIGGFGNWLVPLMLGAPDMAFPRMNNMSFWLLPPSLTLLISS

Organism: NCBI:txid2566303

Radius of gyration: 18.33 Å; chains: 1; bounding box: 35×24×48 Å

InterPro domains:
  IPR000883 Cytochrome c oxidase subunit I [PF00115] (1-79)
  IPR000883 Cytochrome c oxidase subunit I [PR01165] (17-40)
  IPR000883 Cytochrome c oxidase subunit I [PR01165] (45-69)
  IPR000883 Cytochrome c oxidase subunit I [PTHR10422] (1-80)
  IPR023616 Cytochrome c oxidase-like, subunit I domain [PS50855] (1-80)
  IPR036927 Cytochrome c oxidase-like, subunit I superfamily [G3DSA:1.20.210.10] (1-80)
  IPR036927 Cytochrome c oxidase-like, subunit I superfamily [SSF81442] (1-80)

Secondary structure (DSSP, 8-state):
-HHHHTTSSS-SS--HHHHHHHHHHHHHIIIIIIIHIIIIIIIIHHHHHHHTT-SS-S-HHHHHHHHHTHHHHHHHHHH-

pLDDT: mean 94.93, std 3.59, range [82.19, 98.19]

Foldseek 3Di:
DLCVQVVDPDGPPPDPVVSVLVVVLVVCCCVPVNPCCCVCVNCVQPVVCVVVVHPGDPCVPVSVVVVVVNVVVNVVSVVD